Protein AF-W1F6D5-F1 (afdb_monomer_lite)

Structure (mmCIF, N/CA/C/O backbone):
data_AF-W1F6D5-F1
#
_entry.id   AF-W1F6D5-F1
#
loop_
_atom_site.group_PDB
_atom_site.id
_atom_site.type_symbol
_atom_site.label_atom_id
_atom_site.label_alt_id
_atom_site.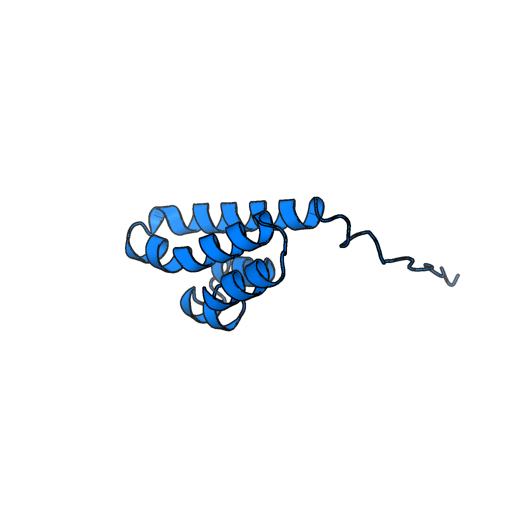label_comp_id
_atom_site.label_asym_id
_atom_site.label_entity_id
_atom_site.label_seq_id
_atom_site.pdbx_PDB_ins_code
_atom_site.Cartn_x
_atom_site.Cartn_y
_atom_site.Cartn_z
_atom_site.occupancy
_atom_site.B_iso_or_equiv
_atom_site.auth_seq_id
_atom_site.auth_comp_id
_atom_site.auth_asym_id
_atom_site.auth_atom_id
_atom_site.pdbx_PDB_model_num
ATOM 1 N N . MET A 1 1 ? 3.218 -6.182 -1.236 1.00 91.31 1 MET A N 1
ATOM 2 C CA . MET A 1 1 ? 2.147 -5.165 -1.307 1.00 91.31 1 MET A CA 1
ATOM 3 C C . MET A 1 1 ? 0.780 -5.750 -0.983 1.00 91.31 1 MET A C 1
ATOM 5 O O . MET A 1 1 ? 0.314 -5.485 0.110 1.00 91.31 1 MET A O 1
ATOM 9 N N . LEU A 1 2 ? 0.186 -6.609 -1.828 1.00 96.19 2 LEU A N 1
ATOM 10 C CA . LEU A 1 2 ? -1.146 -7.189 -1.559 1.00 96.19 2 LEU A CA 1
ATOM 11 C C . LEU A 1 2 ? -1.248 -7.864 -0.181 1.00 96.19 2 LEU A C 1
ATOM 13 O O . LEU A 1 2 ? -2.154 -7.564 0.583 1.00 96.19 2 LEU A O 1
ATOM 17 N N . GLY A 1 3 ? -0.277 -8.715 0.168 1.00 97.62 3 GLY A N 1
ATOM 18 C CA . GLY A 1 3 ? -0.240 -9.354 1.488 1.00 97.62 3 GLY A CA 1
ATOM 19 C C . GLY A 1 3 ? -0.079 -8.369 2.652 1.00 97.62 3 GLY A C 1
ATOM 20 O O . GLY A 1 3 ? -0.596 -8.625 3.726 1.00 97.62 3 GLY A O 1
ATOM 21 N N . VAL A 1 4 ? 0.578 -7.224 2.437 1.00 97.69 4 VAL A N 1
ATOM 22 C CA . VAL A 1 4 ? 0.737 -6.180 3.464 1.00 97.69 4 VAL A CA 1
ATOM 23 C C . VAL A 1 4 ? -0.599 -5.471 3.695 1.00 97.69 4 VAL A C 1
ATOM 25 O O . VAL A 1 4 ? -1.039 -5.374 4.833 1.00 97.69 4 VAL A O 1
ATOM 28 N N . LEU A 1 5 ? -1.289 -5.065 2.621 1.00 98.00 5 LEU A N 1
ATOM 29 C CA . LEU A 1 5 ? -2.631 -4.472 2.702 1.00 98.00 5 LEU A CA 1
ATOM 30 C C . LEU A 1 5 ? -3.630 -5.414 3.371 1.00 98.00 5 LEU A C 1
ATOM 32 O O . LEU A 1 5 ? -4.372 -4.993 4.249 1.00 98.00 5 LEU A O 1
ATOM 36 N N . TYR A 1 6 ? -3.613 -6.694 2.996 1.00 98.06 6 TYR A N 1
ATOM 37 C CA . TYR A 1 6 ? -4.473 -7.703 3.607 1.00 98.06 6 TYR A CA 1
ATOM 38 C C . TYR A 1 6 ? -4.162 -7.899 5.098 1.00 98.06 6 TYR A C 1
ATOM 40 O O . TYR A 1 6 ? -5.073 -8.012 5.914 1.00 98.06 6 TYR A O 1
ATOM 48 N N . SER A 1 7 ? -2.884 -7.891 5.488 1.00 98.31 7 SER A N 1
ATOM 49 C CA . SER A 1 7 ? -2.4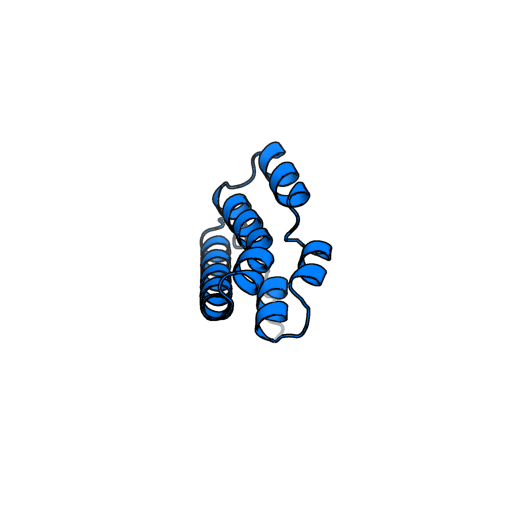98 -7.948 6.901 1.00 98.31 7 SER A CA 1
ATOM 50 C C . SER A 1 7 ? -2.967 -6.717 7.683 1.00 98.31 7 SER A C 1
ATOM 52 O O . SER A 1 7 ? -3.419 -6.882 8.814 1.00 98.31 7 SER A O 1
ATOM 54 N N . ILE A 1 8 ? -2.932 -5.515 7.093 1.00 97.12 8 ILE A N 1
ATOM 55 C CA . ILE A 1 8 ? -3.517 -4.307 7.702 1.00 97.12 8 ILE A CA 1
ATOM 56 C C . ILE A 1 8 ? -5.040 -4.469 7.838 1.00 97.12 8 ILE A C 1
ATOM 58 O O . ILE A 1 8 ? -5.589 -4.267 8.919 1.00 97.12 8 ILE A O 1
ATOM 62 N N . GLU A 1 9 ? -5.729 -4.892 6.773 1.00 97.12 9 GLU A N 1
ATOM 63 C CA . GLU A 1 9 ? -7.186 -5.104 6.746 1.00 97.12 9 GLU A CA 1
ATOM 64 C C . GLU A 1 9 ? -7.638 -6.084 7.844 1.00 97.12 9 GLU A C 1
ATOM 66 O O . GLU A 1 9 ? -8.626 -5.856 8.547 1.00 97.12 9 GLU A O 1
ATOM 71 N N . LYS A 1 10 ? -6.880 -7.170 8.041 1.00 97.62 10 LYS A N 1
ATOM 72 C CA . LYS A 1 10 ? -7.124 -8.169 9.094 1.00 97.62 10 LYS A CA 1
ATOM 73 C C . LYS A 1 10 ? -6.554 -7.783 10.457 1.00 97.62 10 LYS A C 1
ATOM 75 O O . LYS A 1 10 ? -6.655 -8.584 11.385 1.00 97.62 10 LYS A O 1
ATOM 80 N N . LYS A 1 11 ? -6.000 -6.574 10.597 1.00 96.38 11 LYS A N 1
ATOM 81 C CA . LYS A 1 11 ? -5.379 -6.055 11.828 1.00 96.38 11 LYS A CA 1
ATOM 82 C C . LYS A 1 11 ? -4.277 -6.973 12.373 1.00 96.38 11 LYS A C 1
ATOM 84 O O . LYS A 1 11 ? -4.065 -7.043 13.579 1.00 96.38 11 LYS A O 1
ATOM 89 N N . ALA A 1 12 ? -3.617 -7.710 11.482 1.00 98.12 12 ALA A N 1
ATOM 90 C CA . ALA A 1 12 ? -2.491 -8.577 11.806 1.00 98.12 12 ALA A CA 1
ATOM 91 C C . ALA A 1 12 ? -1.185 -7.783 11.959 1.00 98.12 12 ALA A C 1
ATOM 93 O O . ALA A 1 12 ? -0.283 -8.248 12.647 1.00 98.12 12 ALA A O 1
ATOM 94 N N . ILE A 1 13 ? -1.108 -6.611 11.320 1.00 97.75 13 ILE A N 1
ATOM 95 C CA . ILE A 1 13 ? -0.050 -5.611 11.494 1.00 97.75 13 ILE A CA 1
ATOM 96 C C . ILE A 1 13 ? -0.672 -4.211 11.589 1.00 97.75 13 ILE A C 1
ATOM 98 O O . ILE A 1 13 ? -1.790 -3.998 11.102 1.00 97.75 13 ILE A O 1
ATOM 102 N N . SER A 1 14 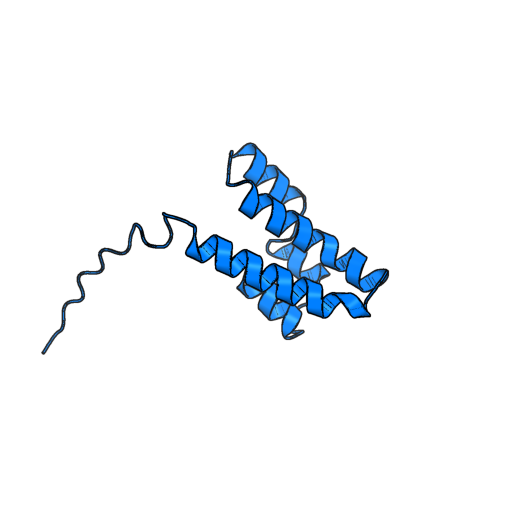? 0.044 -3.259 12.181 1.00 96.19 14 SER A N 1
ATOM 103 C CA . SER A 1 14 ? -0.290 -1.834 12.123 1.00 96.19 14 SER A CA 1
ATOM 104 C C . SER A 1 14 ? 0.114 -1.203 10.782 1.00 96.19 14 SER A C 1
ATOM 106 O O . SER A 1 14 ? 0.817 -1.806 9.966 1.00 96.19 14 SER A O 1
ATOM 108 N N . ILE A 1 15 ? -0.344 0.030 10.543 1.00 95.56 15 ILE A N 1
ATOM 109 C CA . ILE A 1 15 ? 0.074 0.818 9.375 1.00 95.56 15 ILE A CA 1
ATOM 110 C C . ILE A 1 15 ? 1.569 1.157 9.484 1.00 95.56 15 ILE A C 1
ATOM 112 O O . ILE A 1 15 ? 2.299 0.966 8.517 1.00 95.56 15 ILE A O 1
ATOM 116 N N . ASP A 1 16 ? 2.050 1.526 10.671 1.00 94.44 16 ASP A N 1
ATOM 117 C CA . ASP A 1 16 ? 3.470 1.804 10.924 1.00 94.44 16 ASP A CA 1
ATOM 118 C C . ASP A 1 16 ? 4.349 0.574 10.644 1.00 94.44 16 ASP A C 1
ATOM 120 O O . ASP A 1 16 ? 5.399 0.661 10.008 1.00 94.44 16 ASP A O 1
ATOM 124 N N . GLU A 1 17 ? 3.906 -0.618 11.063 1.00 96.62 17 GLU A N 1
ATOM 125 C CA . GLU A 1 17 ? 4.612 -1.871 10.776 1.00 96.62 17 GLU A CA 1
ATOM 126 C C . GLU A 1 17 ? 4.694 -2.142 9.267 1.00 96.62 17 GLU A C 1
ATOM 128 O O . GLU A 1 17 ? 5.676 -2.722 8.797 1.00 96.62 17 GLU A O 1
ATOM 133 N N . ALA A 1 18 ? 3.709 -1.687 8.485 1.00 96.25 18 ALA A N 1
ATOM 134 C CA . ALA A 1 18 ? 3.689 -1.826 7.033 1.00 96.25 18 ALA A CA 1
ATOM 135 C C . ALA A 1 18 ? 4.797 -1.021 6.319 1.00 96.25 18 ALA A C 1
ATOM 137 O O . ALA A 1 18 ? 5.238 -1.433 5.231 1.00 96.25 18 ALA A O 1
ATOM 138 N N . GLU A 1 19 ? 5.302 0.061 6.930 1.00 92.88 19 GLU A N 1
ATOM 139 C CA . GLU A 1 19 ? 6.477 0.806 6.444 1.00 92.88 19 GLU A CA 1
ATOM 140 C C . GLU A 1 19 ? 7.721 -0.096 6.409 1.00 92.88 19 GLU A C 1
ATOM 142 O O . GLU A 1 19 ? 8.517 -0.046 5.466 1.00 92.88 19 GLU A O 1
ATOM 147 N N . GLY A 1 20 ? 7.850 -0.996 7.391 1.00 93.00 20 GLY A N 1
ATOM 148 C CA . GLY A 1 20 ? 8.927 -1.985 7.467 1.00 93.00 20 GLY A CA 1
ATOM 149 C C . GLY A 1 20 ? 8.945 -2.986 6.306 1.00 93.00 20 GLY A C 1
ATOM 150 O O . GLY A 1 20 ? 9.959 -3.652 6.093 1.00 93.00 20 GLY A O 1
ATOM 151 N N . PHE A 1 21 ? 7.859 -3.080 5.531 1.00 94.69 21 PHE A N 1
ATOM 152 C CA . PHE A 1 21 ? 7.745 -3.993 4.394 1.00 94.69 21 PHE A CA 1
ATOM 153 C C . PHE A 1 21 ? 7.854 -3.289 3.042 1.00 94.69 21 PHE A C 1
ATOM 155 O O . PHE A 1 21 ? 8.690 -3.663 2.221 1.00 94.69 21 PHE A O 1
ATOM 162 N N . ILE A 1 22 ? 6.951 -2.346 2.748 1.00 94.38 22 ILE A N 1
ATOM 163 C CA . ILE A 1 22 ? 6.821 -1.798 1.386 1.00 94.38 22 ILE A CA 1
ATOM 164 C C . ILE A 1 22 ? 6.332 -0.350 1.342 1.00 94.38 22 ILE A C 1
ATOM 166 O O . ILE A 1 22 ? 6.766 0.387 0.455 1.00 94.38 22 ILE A O 1
ATOM 170 N N . PHE A 1 23 ? 5.474 0.070 2.276 1.00 95.75 23 PHE A N 1
ATOM 171 C CA . PHE A 1 23 ? 4.866 1.404 2.280 1.00 95.75 23 PHE A CA 1
ATOM 172 C C . PHE A 1 23 ? 5.793 2.424 2.914 1.00 95.75 23 PHE A C 1
ATOM 174 O O . PHE A 1 23 ? 5.529 2.975 3.972 1.00 95.75 23 PHE A O 1
ATOM 181 N N . LYS A 1 24 ? 6.922 2.630 2.239 1.00 94.94 24 LYS A N 1
ATOM 182 C CA . LYS A 1 24 ? 7.958 3.565 2.639 1.00 94.94 24 LYS A CA 1
ATOM 183 C C . LYS A 1 24 ? 8.246 4.536 1.498 1.00 94.94 24 LYS A C 1
ATOM 185 O O . LYS A 1 24 ? 8.540 4.073 0.389 1.00 94.94 24 LYS A O 1
ATOM 190 N N . PRO A 1 25 ? 8.312 5.857 1.747 1.00 93.31 25 PRO A N 1
ATOM 191 C CA . PRO A 1 25 ? 8.595 6.840 0.699 1.00 93.31 25 PRO A CA 1
ATOM 192 C C . PRO A 1 25 ? 9.897 6.574 -0.072 1.00 93.31 25 PRO A C 1
ATOM 194 O O . PRO A 1 25 ? 10.008 6.874 -1.260 1.00 93.31 25 PRO A O 1
ATOM 197 N N . SER A 1 26 ? 10.912 5.985 0.574 1.00 94.75 26 SER A N 1
ATOM 198 C CA . SER A 1 26 ? 12.156 5.601 -0.106 1.00 94.75 26 SER A CA 1
ATOM 199 C C . SER A 1 26 ? 11.966 4.470 -1.120 1.00 94.75 26 SER A C 1
ATOM 201 O O . SER A 1 26 ? 12.676 4.444 -2.126 1.00 94.75 26 SER A O 1
ATOM 203 N N . THR A 1 27 ? 11.026 3.551 -0.883 1.00 93.88 27 THR A N 1
ATOM 204 C CA . THR A 1 27 ? 10.699 2.456 -1.809 1.00 93.88 27 THR A CA 1
ATOM 205 C C . THR A 1 27 ? 10.140 3.020 -3.109 1.00 93.88 27 THR A C 1
ATOM 207 O O . THR A 1 27 ? 10.664 2.715 -4.179 1.00 93.88 27 THR A O 1
ATOM 210 N N . SER A 1 28 ? 9.153 3.915 -3.010 1.00 93.00 28 SER A N 1
ATOM 211 C CA . SER A 1 28 ? 8.589 4.637 -4.157 1.00 93.00 28 SER A CA 1
ATOM 212 C C . SER A 1 28 ? 9.671 5.386 -4.945 1.00 93.00 28 SER A C 1
ATOM 214 O O . SER A 1 28 ? 9.847 5.152 -6.143 1.00 93.00 28 SER A O 1
ATOM 216 N N . LYS A 1 29 ? 10.503 6.189 -4.262 1.00 93.94 29 LYS A N 1
ATOM 217 C CA . LYS A 1 29 ? 11.621 6.921 -4.891 1.00 93.94 29 LYS A CA 1
ATOM 218 C C . LYS A 1 29 ? 12.591 6.000 -5.633 1.00 93.94 29 LYS A C 1
ATOM 220 O O . LYS A 1 29 ? 13.020 6.329 -6.737 1.00 93.94 29 LYS A O 1
ATOM 225 N N . THR A 1 30 ? 12.926 4.856 -5.040 1.00 95.25 30 THR A N 1
ATOM 226 C CA . THR A 1 30 ? 13.845 3.876 -5.636 1.00 95.25 30 THR A CA 1
ATOM 227 C C . THR A 1 30 ? 13.251 3.254 -6.900 1.00 95.25 30 THR A C 1
ATOM 229 O O . THR A 1 30 ? 13.926 3.180 -7.925 1.00 95.25 30 THR A O 1
ATOM 232 N N . LEU A 1 31 ? 11.978 2.853 -6.862 1.00 92.00 31 LEU A N 1
ATOM 233 C CA . LEU A 1 31 ? 11.291 2.264 -8.016 1.00 92.00 31 LEU A CA 1
ATOM 234 C C . LEU A 1 31 ? 11.100 3.274 -9.151 1.00 92.00 31 LEU A C 1
ATOM 236 O O . LEU A 1 31 ? 11.300 2.928 -10.318 1.00 92.00 31 LEU A O 1
ATOM 240 N N . ASN A 1 32 ? 10.794 4.527 -8.810 1.00 91.81 32 ASN A N 1
ATOM 241 C CA . ASN A 1 32 ? 10.697 5.620 -9.771 1.00 91.81 32 ASN A CA 1
ATOM 242 C C . ASN A 1 32 ? 12.037 5.892 -10.468 1.00 91.81 32 ASN A C 1
ATOM 244 O O . ASN A 1 32 ? 12.095 5.962 -11.694 1.00 91.81 32 ASN A O 1
ATOM 248 N N . ALA A 1 33 ? 13.141 5.951 -9.714 1.00 93.12 33 ALA A N 1
ATOM 249 C CA . ALA A 1 33 ? 14.482 6.102 -10.285 1.00 93.12 33 ALA A CA 1
ATOM 250 C C . ALA A 1 33 ? 14.860 4.941 -11.226 1.00 93.12 33 ALA A C 1
ATOM 252 O O . ALA A 1 33 ? 15.572 5.141 -12.208 1.00 93.12 33 ALA A O 1
ATOM 253 N N . ALA A 1 34 ? 14.342 3.740 -10.963 1.00 92.31 34 ALA A N 1
ATOM 254 C CA . ALA A 1 34 ? 14.512 2.567 -11.813 1.00 92.31 34 ALA A CA 1
ATOM 255 C C . ALA A 1 34 ? 13.494 2.478 -12.974 1.00 92.31 34 ALA A C 1
ATOM 257 O O . ALA A 1 34 ? 13.396 1.429 -13.603 1.00 92.31 34 ALA A O 1
ATOM 258 N N . SER A 1 35 ? 12.739 3.546 -13.267 1.00 88.50 35 SER A N 1
ATOM 259 C CA . SER A 1 35 ? 11.751 3.609 -14.362 1.00 88.50 35 SER A CA 1
ATOM 260 C C . SER A 1 35 ? 10.676 2.511 -14.312 1.00 88.50 35 SER A C 1
ATOM 262 O O . SER A 1 35 ? 10.209 2.038 -15.349 1.00 88.50 35 SER A O 1
ATOM 264 N N . HIS A 1 36 ? 10.274 2.093 -13.107 1.00 87.62 36 HIS A N 1
ATOM 265 C CA . HIS A 1 36 ? 9.153 1.167 -12.945 1.00 87.62 36 HI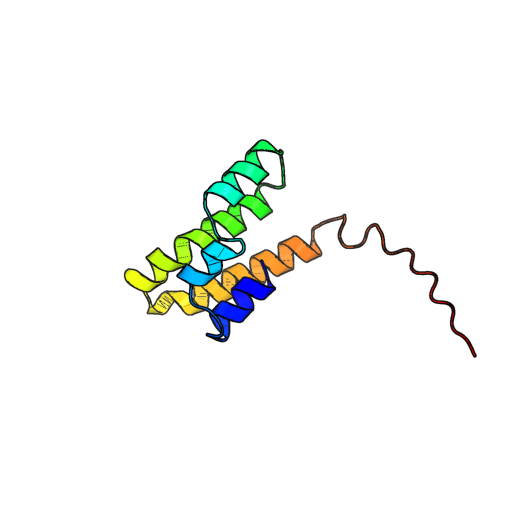S A CA 1
ATOM 266 C C . HIS A 1 36 ? 7.816 1.843 -13.270 1.00 87.62 36 HIS A C 1
ATOM 268 O O . HIS A 1 36 ? 7.706 3.065 -13.372 1.00 87.62 36 HIS A O 1
ATOM 274 N N . SER A 1 37 ? 6.775 1.021 -13.421 1.00 88.69 37 SER A N 1
ATOM 275 C CA . SER A 1 37 ? 5.423 1.487 -13.725 1.00 88.69 37 SER A CA 1
ATOM 276 C C . SER A 1 37 ? 4.958 2.576 -12.758 1.00 88.69 37 SER A C 1
ATOM 278 O O . SER A 1 37 ? 4.924 2.365 -11.545 1.00 88.69 37 SER A O 1
ATOM 280 N N . LYS A 1 38 ? 4.502 3.707 -13.310 1.00 91.00 38 LYS A N 1
ATOM 281 C CA . LYS A 1 38 ? 3.871 4.783 -12.537 1.00 91.00 38 LYS A CA 1
ATOM 282 C C . LYS A 1 38 ? 2.703 4.271 -11.690 1.00 91.00 38 LYS A C 1
ATOM 284 O O . LYS A 1 38 ? 2.557 4.695 -10.557 1.00 91.00 38 LYS A O 1
ATOM 289 N N . ASN A 1 39 ? 1.928 3.311 -12.199 1.00 91.69 39 ASN A N 1
ATOM 290 C CA . ASN A 1 39 ? 0.817 2.722 -11.450 1.00 91.69 39 ASN A CA 1
ATOM 291 C C . ASN A 1 39 ? 1.305 2.011 -10.172 1.00 91.69 39 ASN A C 1
ATOM 293 O O . ASN A 1 39 ? 0.720 2.170 -9.110 1.00 91.69 39 ASN A O 1
ATOM 297 N N . LEU A 1 40 ? 2.425 1.280 -10.245 1.00 92.00 40 LEU A N 1
ATOM 298 C CA . LEU A 1 40 ? 3.024 0.649 -9.063 1.00 92.00 40 LEU A CA 1
ATOM 299 C C . LEU A 1 40 ? 3.481 1.692 -8.035 1.00 92.00 40 LEU A C 1
ATOM 301 O O . LEU A 1 40 ? 3.271 1.508 -6.839 1.00 92.00 40 LEU A O 1
ATOM 305 N N . ILE A 1 41 ? 4.105 2.768 -8.513 1.00 95.06 41 ILE A N 1
ATOM 306 C CA . ILE A 1 41 ? 4.597 3.868 -7.677 1.00 95.06 41 ILE A CA 1
ATOM 307 C C . ILE A 1 41 ? 3.421 4.558 -6.976 1.00 95.06 41 ILE A C 1
ATOM 309 O O . ILE A 1 41 ? 3.441 4.673 -5.755 1.00 95.06 41 ILE A O 1
ATOM 313 N N . ASP A 1 42 ? 2.363 4.892 -7.722 1.00 95.81 42 ASP A N 1
ATOM 314 C CA . ASP A 1 42 ? 1.151 5.529 -7.197 1.00 95.81 42 ASP A CA 1
ATOM 315 C C . ASP A 1 42 ? 0.497 4.666 -6.090 1.00 95.81 42 ASP A C 1
ATOM 317 O O . ASP A 1 42 ? 0.063 5.197 -5.071 1.00 95.81 42 ASP A O 1
ATOM 321 N N . ILE A 1 43 ? 0.465 3.330 -6.235 1.00 96.50 43 ILE A N 1
ATOM 322 C CA . ILE A 1 43 ? -0.082 2.436 -5.192 1.00 96.50 43 ILE A CA 1
ATOM 323 C C . ILE A 1 43 ? 0.782 2.462 -3.923 1.00 96.50 43 ILE A C 1
ATOM 325 O O . ILE A 1 43 ? 0.247 2.440 -2.813 1.00 96.50 43 ILE A O 1
ATOM 329 N N . ILE A 1 44 ? 2.111 2.485 -4.062 1.00 96.69 44 ILE A N 1
ATOM 330 C CA . ILE A 1 44 ? 3.023 2.527 -2.911 1.00 96.69 44 ILE A CA 1
ATOM 331 C C . ILE A 1 44 ? 2.902 3.864 -2.184 1.00 96.69 44 ILE A C 1
ATOM 333 O O . ILE A 1 44 ? 2.827 3.861 -0.955 1.00 96.69 44 ILE A O 1
ATOM 337 N N . ASP A 1 45 ? 2.849 4.973 -2.922 1.00 96.88 45 ASP A N 1
ATOM 338 C CA . ASP A 1 45 ? 2.676 6.3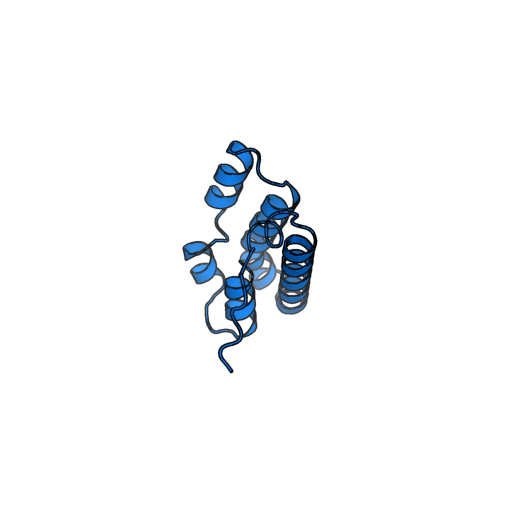12 -2.355 1.00 96.88 45 ASP A CA 1
ATOM 339 C C . ASP A 1 45 ? 1.354 6.414 -1.589 1.00 96.88 45 ASP A C 1
ATOM 341 O O . ASP A 1 45 ? 1.361 6.748 -0.407 1.00 96.88 45 ASP A O 1
ATOM 345 N N . SER A 1 46 ? 0.235 6.001 -2.191 1.00 97.12 46 SER A N 1
ATOM 346 C CA . SER A 1 46 ? -1.059 5.974 -1.497 1.00 97.12 46 SER A CA 1
ATOM 347 C C . SER A 1 46 ? -1.076 5.038 -0.281 1.00 97.12 46 SER A C 1
ATOM 349 O O . SER A 1 46 ? -1.786 5.296 0.686 1.00 97.12 46 SER A O 1
ATOM 351 N N . GLY A 1 47 ? -0.293 3.956 -0.292 1.00 96.62 47 GLY A N 1
ATOM 352 C CA . GLY A 1 47 ? -0.121 3.103 0.884 1.00 96.62 47 GLY A CA 1
ATOM 353 C C . GLY A 1 47 ? 0.637 3.784 2.029 1.00 96.62 47 GLY A C 1
ATOM 354 O O . GLY A 1 47 ? 0.360 3.480 3.187 1.00 96.62 47 GLY A O 1
ATOM 355 N N . CYS A 1 48 ? 1.542 4.723 1.729 1.00 96.38 48 CYS A N 1
ATOM 356 C CA . CYS A 1 48 ? 2.233 5.533 2.740 1.00 96.38 48 CYS A CA 1
ATOM 357 C C . CYS A 1 48 ? 1.294 6.565 3.393 1.00 96.38 48 CYS A C 1
ATOM 359 O O . CYS A 1 48 ? 1.495 6.928 4.542 1.00 96.38 48 CYS A O 1
ATOM 361 N N . GLU A 1 49 ? 0.252 7.009 2.684 1.00 96.00 49 GLU A N 1
ATOM 362 C CA . GLU A 1 49 ? -0.732 7.996 3.167 1.00 96.00 49 GLU A CA 1
ATOM 363 C C . GLU A 1 49 ? -1.794 7.392 4.111 1.00 96.00 49 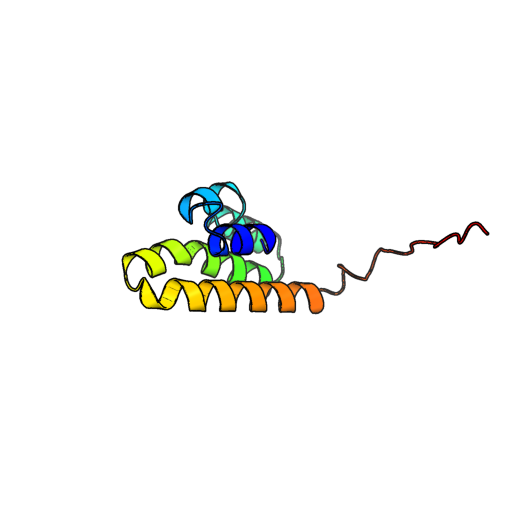GLU A C 1
ATOM 365 O O . GLU A 1 49 ? -2.625 8.110 4.671 1.00 96.00 49 GLU A O 1
ATOM 370 N N . LEU A 1 50 ? -1.806 6.067 4.309 1.00 96.25 50 LEU A N 1
ATOM 371 C CA . LEU A 1 50 ? -2.809 5.401 5.149 1.00 96.25 50 LEU A CA 1
ATOM 372 C C . LEU A 1 50 ? -2.752 5.844 6.620 1.00 96.25 50 LEU A C 1
ATOM 374 O O . LEU A 1 50 ? -3.794 5.871 7.278 1.00 96.25 50 LEU A O 1
ATOM 378 N N . GLU A 1 51 ? -1.574 6.203 7.131 1.00 93.00 51 GLU A N 1
ATOM 379 C CA . GLU A 1 51 ? -1.404 6.692 8.507 1.00 93.00 51 GLU A CA 1
ATOM 380 C C . GLU A 1 51 ? -2.100 8.051 8.696 1.00 93.00 51 GLU A C 1
ATOM 382 O O . GLU A 1 51 ? -2.852 8.253 9.655 1.00 93.00 51 GLU A O 1
ATOM 387 N N . ASP A 1 52 ? -1.951 8.948 7.718 1.00 94.25 52 ASP A N 1
ATOM 388 C CA . ASP A 1 52 ? -2.624 10.249 7.694 1.00 94.25 52 ASP A CA 1
ATOM 389 C C . ASP A 1 52 ? -4.147 10.080 7.631 1.00 94.25 52 ASP A C 1
ATOM 391 O O . ASP A 1 52 ? -4.894 10.736 8.359 1.00 94.25 52 ASP A O 1
ATOM 395 N N . ILE A 1 53 ? -4.636 9.144 6.814 1.00 94.06 53 ILE A N 1
ATOM 396 C CA . ILE A 1 53 ? -6.071 8.837 6.747 1.00 94.06 53 ILE A CA 1
ATOM 397 C C . ILE A 1 53 ? -6.563 8.307 8.096 1.00 94.06 53 ILE A C 1
ATOM 399 O O . ILE A 1 53 ? -7.600 8.752 8.585 1.00 94.06 53 ILE A O 1
ATOM 403 N N . SER A 1 54 ? -5.822 7.388 8.719 1.00 93.44 54 SER A N 1
ATOM 404 C CA . SER A 1 54 ? -6.188 6.822 10.019 1.00 93.44 54 SER A CA 1
ATOM 405 C C . SER A 1 54 ? -6.231 7.870 11.133 1.00 93.44 54 SER A C 1
ATOM 407 O O . SER A 1 54 ? -7.024 7.723 12.063 1.00 93.44 54 SER A O 1
ATOM 409 N N . SER A 1 55 ? -5.376 8.892 11.075 1.00 94.81 55 SER A N 1
ATOM 410 C CA . SER A 1 55 ? -5.282 9.927 12.110 1.00 94.81 55 SER A CA 1
ATOM 411 C C . SER A 1 55 ? -6.266 11.082 11.904 1.00 94.81 55 SER A C 1
ATOM 413 O O . SER A 1 55 ? -6.781 11.616 12.887 1.00 94.81 55 SER A O 1
ATOM 415 N N . ILE A 1 56 ? -6.563 11.453 10.654 1.00 96.56 56 ILE A N 1
ATOM 416 C CA . ILE A 1 56 ? -7.423 12.599 10.324 1.00 96.56 56 ILE A CA 1
ATOM 417 C C . ILE A 1 56 ? -8.882 12.169 10.106 1.00 96.56 56 ILE A C 1
ATOM 419 O O . ILE A 1 56 ? -9.790 12.867 10.557 1.00 96.56 56 ILE A O 1
ATOM 423 N N . ILE A 1 57 ? -9.122 11.053 9.401 1.00 94.56 57 ILE A N 1
ATOM 424 C CA . ILE A 1 57 ? -10.460 10.609 8.957 1.00 94.56 57 ILE A CA 1
ATOM 425 C C . ILE A 1 57 ? -10.590 9.070 9.059 1.00 94.56 57 ILE A C 1
ATOM 427 O O . ILE A 1 57 ? -10.698 8.374 8.038 1.00 94.56 57 ILE A O 1
ATOM 431 N N . PRO A 1 58 ? -10.559 8.498 10.279 1.00 93.50 58 PRO A N 1
ATOM 432 C CA . PRO A 1 58 ? -10.508 7.049 10.495 1.00 93.50 58 PRO A CA 1
ATOM 433 C C . PRO A 1 58 ? -11.690 6.283 9.883 1.00 93.50 58 PRO A C 1
ATOM 435 O O . PRO A 1 58 ? -11.538 5.124 9.493 1.00 93.50 58 PRO A O 1
ATOM 438 N N . GLU A 1 59 ? -12.860 6.909 9.742 1.00 96.38 59 GLU A N 1
ATOM 439 C CA . GLU A 1 59 ? -14.038 6.322 9.095 1.00 96.38 59 GLU A CA 1
ATOM 440 C C . GLU A 1 59 ? -13.803 5.962 7.619 1.00 96.38 59 GLU A C 1
ATOM 442 O O . GLU A 1 59 ? -14.427 5.034 7.101 1.00 96.38 59 GLU A O 1
ATOM 447 N N . ASN A 1 60 ? -12.860 6.636 6.954 1.00 95.25 60 ASN A N 1
ATOM 448 C CA . ASN A 1 60 ? -12.509 6.382 5.560 1.00 95.25 60 ASN A CA 1
ATOM 449 C C . ASN A 1 60 ? -11.401 5.334 5.403 1.00 95.25 60 ASN A C 1
ATOM 451 O O . ASN A 1 60 ? -11.127 4.909 4.277 1.00 95.25 60 ASN A O 1
ATOM 455 N N . LEU A 1 61 ? -10.755 4.904 6.491 1.00 95.88 61 LEU A N 1
ATOM 456 C CA . LEU A 1 61 ? -9.584 4.030 6.426 1.00 95.88 61 LEU A CA 1
ATOM 457 C C . LEU A 1 61 ? -9.903 2.693 5.746 1.00 95.88 61 LEU A C 1
ATOM 459 O O . LEU A 1 61 ? -9.217 2.305 4.803 1.00 95.88 61 LEU A O 1
ATOM 463 N N . SER A 1 62 ? -10.979 2.022 6.172 1.00 96.38 62 SER A N 1
ATOM 464 C CA . SER A 1 62 ? -11.381 0.723 5.607 1.00 96.38 62 SER A CA 1
ATOM 465 C C . SER A 1 62 ? -11.615 0.813 4.098 1.00 96.38 62 SER A C 1
ATOM 467 O O . SER A 1 62 ? -11.100 -0.005 3.344 1.00 96.38 62 SER A O 1
ATOM 469 N N . GLY A 1 63 ? -12.334 1.846 3.646 1.00 97.56 63 GLY A N 1
ATOM 470 C CA . GLY A 1 63 ? -12.614 2.042 2.224 1.00 97.56 63 GLY A CA 1
ATOM 471 C C . GLY A 1 63 ? -11.358 2.338 1.399 1.00 97.56 63 GLY A C 1
ATOM 472 O O . GLY A 1 63 ? -11.263 1.910 0.250 1.00 97.56 63 GLY A O 1
ATOM 473 N N . ASN A 1 64 ? -10.369 3.027 1.976 1.00 97.44 64 ASN A N 1
ATOM 474 C CA . ASN A 1 64 ? -9.091 3.277 1.305 1.00 97.44 64 ASN A CA 1
ATOM 475 C C . ASN A 1 64 ? -8.217 2.021 1.223 1.00 97.44 64 ASN A C 1
ATOM 477 O O . ASN A 1 64 ? -7.602 1.787 0.183 1.00 97.44 64 ASN A O 1
ATOM 481 N N . ILE A 1 65 ? -8.210 1.182 2.263 1.00 97.88 65 ILE A N 1
ATOM 482 C CA . ILE A 1 65 ? -7.535 -0.122 2.221 1.00 97.88 65 ILE A CA 1
ATOM 483 C C . ILE A 1 65 ? -8.163 -1.000 1.131 1.00 97.88 65 ILE A C 1
ATOM 485 O O . ILE A 1 65 ? -7.439 -1.514 0.277 1.00 97.88 65 ILE A O 1
ATOM 489 N N . ASP A 1 66 ? -9.495 -1.101 1.082 1.00 98.06 66 ASP A N 1
ATOM 490 C CA . ASP A 1 66 ? -10.204 -1.876 0.052 1.00 98.06 66 ASP A CA 1
ATOM 491 C C . ASP A 1 66 ? -9.914 -1.356 -1.361 1.00 98.06 66 ASP A C 1
ATOM 493 O O . ASP A 1 66 ? -9.680 -2.128 -2.298 1.00 98.06 66 ASP A O 1
ATOM 497 N N . LYS A 1 67 ? -9.888 -0.031 -1.533 1.00 97.75 67 LYS A N 1
ATOM 498 C CA . LYS A 1 67 ? -9.516 0.604 -2.800 1.00 97.75 67 LYS A CA 1
ATOM 499 C C . LYS A 1 67 ? -8.091 0.224 -3.211 1.00 97.75 67 LYS A C 1
ATOM 501 O O . LYS A 1 67 ? -7.894 -0.186 -4.355 1.00 97.75 67 LYS A O 1
ATOM 506 N N . LEU A 1 68 ? -7.121 0.293 -2.299 1.00 97.62 68 LEU A N 1
ATOM 507 C CA . LEU A 1 68 ? -5.728 -0.068 -2.580 1.00 97.62 68 LEU A CA 1
ATOM 508 C C . LEU A 1 68 ? -5.547 -1.554 -2.880 1.00 97.62 68 LEU A C 1
ATOM 510 O O . LEU A 1 68 ? -4.751 -1.909 -3.755 1.00 97.62 68 LEU A O 1
ATOM 514 N N . ILE A 1 69 ? -6.295 -2.430 -2.204 1.00 98.19 69 ILE A N 1
ATOM 515 C CA . ILE A 1 69 ? -6.327 -3.864 -2.511 1.00 98.19 69 ILE A CA 1
ATOM 516 C C . ILE A 1 69 ? -6.787 -4.066 -3.954 1.00 98.19 69 ILE A C 1
ATOM 518 O O . ILE A 1 69 ? -6.103 -4.742 -4.723 1.00 98.19 69 ILE A O 1
ATOM 522 N N . ASN A 1 70 ? -7.891 -3.434 -4.355 1.00 97.31 70 ASN A N 1
ATOM 523 C CA . ASN A 1 70 ? -8.413 -3.550 -5.716 1.00 97.31 70 ASN A CA 1
ATOM 524 C C . ASN A 1 70 ? -7.448 -2.973 -6.762 1.00 97.31 70 ASN A C 1
ATOM 526 O O . ASN A 1 70 ? -7.153 -3.652 -7.742 1.00 97.31 70 ASN A O 1
ATOM 530 N N . GLN A 1 71 ? -6.864 -1.794 -6.520 1.00 95.94 71 GLN A N 1
ATOM 531 C CA . GLN A 1 71 ? -5.839 -1.218 -7.404 1.00 95.94 71 GLN A CA 1
ATOM 532 C C . GLN A 1 71 ? -4.619 -2.140 -7.544 1.00 95.94 71 GLN A C 1
ATOM 534 O O . GLN A 1 71 ? -4.096 -2.322 -8.643 1.00 95.94 71 GLN A O 1
ATOM 539 N N . THR A 1 72 ? -4.191 -2.772 -6.448 1.00 95.69 72 THR A N 1
ATOM 540 C CA . THR A 1 72 ? -3.097 -3.752 -6.459 1.00 95.69 72 THR A CA 1
ATOM 541 C C . THR A 1 72 ? -3.458 -4.989 -7.278 1.00 95.69 72 THR A C 1
ATOM 543 O O . THR A 1 72 ? -2.638 -5.470 -8.058 1.00 95.69 72 THR A O 1
ATOM 546 N N . LEU A 1 73 ? -4.676 -5.512 -7.119 1.00 94.81 73 LEU A N 1
ATOM 547 C CA . LEU A 1 73 ? -5.163 -6.654 -7.893 1.00 94.81 73 LEU A CA 1
ATOM 548 C C . LEU A 1 73 ? -5.235 -6.329 -9.389 1.00 94.81 73 LEU A C 1
ATOM 550 O O . LEU A 1 73 ? -4.815 -7.146 -10.205 1.00 94.81 73 LEU A O 1
ATOM 554 N N . ASP A 1 74 ? -5.716 -5.143 -9.752 1.00 93.06 74 ASP A N 1
ATOM 555 C CA . ASP A 1 74 ? -5.791 -4.699 -11.145 1.00 93.06 74 ASP A CA 1
ATOM 556 C C . ASP A 1 74 ? -4.404 -4.496 -11.755 1.00 93.06 74 ASP A C 1
ATOM 558 O O . ASP A 1 74 ? -4.160 -4.930 -12.882 1.00 93.06 74 ASP A O 1
ATOM 562 N N . PHE A 1 75 ? -3.462 -3.931 -10.994 1.00 90.88 75 PHE A N 1
ATOM 563 C CA . PHE A 1 75 ? -2.060 -3.860 -11.398 1.00 90.88 75 PHE A CA 1
ATOM 564 C C . PHE A 1 75 ? -1.477 -5.255 -11.672 1.00 90.88 75 PHE A C 1
ATOM 566 O O . PHE A 1 75 ? -0.861 -5.458 -12.714 1.00 90.88 75 PHE A O 1
ATOM 573 N N . ILE A 1 76 ? -1.707 -6.229 -10.785 1.00 89.38 76 ILE A N 1
ATOM 574 C CA . ILE A 1 76 ? -1.222 -7.609 -10.961 1.00 89.38 76 ILE A CA 1
ATOM 575 C C . ILE A 1 76 ? -1.842 -8.260 -12.205 1.00 89.38 76 ILE A C 1
ATOM 577 O O . ILE A 1 76 ? -1.130 -8.901 -12.973 1.00 89.38 76 ILE A O 1
ATOM 581 N N . ARG A 1 77 ? -3.152 -8.090 -12.427 1.00 86.88 77 ARG A N 1
ATOM 582 C CA . ARG A 1 77 ? -3.857 -8.636 -13.603 1.00 86.88 77 ARG A CA 1
ATOM 583 C C . ARG A 1 77 ? -3.371 -8.023 -14.914 1.00 86.88 77 ARG A C 1
ATOM 585 O O . ARG A 1 77 ? -3.321 -8.717 -15.923 1.00 86.88 77 ARG A O 1
ATOM 592 N N . GLY A 1 78 ? -3.070 -6.725 -14.903 1.00 84.56 78 GLY A N 1
ATOM 593 C CA . GLY A 1 78 ? -2.620 -5.978 -16.076 1.00 84.56 78 GLY A CA 1
ATOM 594 C C . GLY A 1 78 ? -1.117 -6.064 -16.341 1.00 84.56 78 GLY A C 1
ATOM 595 O O . GLY A 1 78 ? -0.673 -5.617 -17.396 1.00 84.56 78 GLY A O 1
ATOM 596 N N . ALA A 1 79 ? -0.328 -6.604 -15.411 1.00 71.69 79 ALA A N 1
ATOM 597 C CA . ALA A 1 79 ? 1.113 -6.727 -15.566 1.00 71.69 79 ALA A CA 1
ATOM 598 C C . ALA A 1 79 ? 1.451 -7.874 -16.543 1.00 71.69 79 ALA A C 1
ATOM 600 O O . ALA A 1 79 ? 1.216 -9.040 -16.209 1.00 71.69 79 ALA A O 1
ATOM 601 N N . PRO A 1 80 ? 2.032 -7.579 -17.725 1.00 58.34 80 PRO A N 1
ATOM 602 C CA . PRO A 1 80 ? 2.311 -8.589 -18.752 1.00 58.34 80 PRO A CA 1
ATOM 603 C C . PRO A 1 80 ? 3.259 -9.705 -18.272 1.00 58.34 80 PRO A C 1
ATOM 605 O O . PRO A 1 80 ? 3.183 -10.829 -18.763 1.00 58.34 80 PRO A O 1
ATOM 608 N N . ASP A 1 81 ? 4.080 -9.437 -17.250 1.00 55.12 81 ASP A N 1
ATOM 609 C CA . ASP A 1 81 ? 5.159 -10.331 -16.813 1.00 55.12 81 ASP A CA 1
ATOM 610 C C . ASP A 1 81 ? 4.819 -11.254 -15.629 1.00 55.12 81 ASP A C 1
ATOM 612 O O . ASP A 1 81 ? 5.616 -12.132 -15.304 1.00 55.12 81 ASP A O 1
ATOM 616 N N . PHE A 1 82 ? 3.637 -11.153 -15.003 1.00 53.69 82 PHE A N 1
ATOM 617 C CA . PHE A 1 82 ? 3.224 -12.159 -14.002 1.00 53.69 82 PHE A CA 1
ATOM 618 C C . PHE A 1 82 ? 2.632 -13.429 -14.639 1.00 53.69 82 PHE A C 1
ATOM 620 O O . PHE A 1 82 ? 2.599 -14.478 -13.996 1.00 53.69 82 PHE A O 1
ATOM 627 N N . GLY A 1 83 ? 2.214 -13.354 -15.909 1.00 48.22 83 GLY A N 1
ATOM 628 C CA . GLY A 1 83 ? 1.809 -14.499 -16.736 1.00 48.22 83 GLY A CA 1
ATOM 629 C C . GLY A 1 83 ? 2.846 -14.925 -17.788 1.00 48.22 83 GLY A C 1
ATOM 630 O O . GLY A 1 83 ? 2.666 -15.963 -18.417 1.00 48.22 83 GLY A O 1
ATOM 631 N N . GLY A 1 84 ? 3.923 -14.154 -17.979 1.00 45.25 84 GLY A N 1
ATOM 632 C CA . GLY A 1 84 ? 4.882 -14.321 -19.082 1.00 45.25 84 GLY A CA 1
ATOM 633 C C . GLY A 1 84 ? 6.035 -15.308 -18.857 1.00 45.25 84 GLY A C 1
ATOM 634 O O . GLY A 1 84 ? 6.846 -15.490 -19.758 1.00 45.25 84 GLY A O 1
ATOM 635 N N . ALA A 1 85 ? 6.141 -15.954 -17.692 1.00 48.84 85 ALA A N 1
ATOM 636 C CA . ALA A 1 85 ? 7.232 -16.897 -17.410 1.00 48.84 85 ALA A CA 1
ATOM 637 C C . ALA A 1 85 ? 6.808 -18.057 -16.499 1.00 48.84 85 ALA A C 1
ATOM 639 O O . ALA A 1 85 ? 7.501 -18.413 -15.546 1.00 48.84 85 ALA A O 1
ATOM 640 N N . VAL A 1 86 ? 5.659 -18.667 -16.787 1.00 56.88 86 VAL A N 1
ATOM 641 C CA . VAL A 1 86 ? 5.363 -19.997 -16.251 1.00 56.88 86 VAL A CA 1
ATOM 642 C C . VAL A 1 86 ? 5.016 -20.931 -17.403 1.00 56.88 86 VAL A C 1
ATOM 644 O O . VAL A 1 86 ? 3.909 -21.455 -17.481 1.00 56.88 86 VAL A O 1
ATOM 647 N N . ASP A 1 87 ? 5.996 -21.185 -18.274 1.00 54.38 87 ASP A N 1
ATOM 648 C CA . ASP A 1 87 ? 6.073 -22.477 -18.961 1.00 54.38 87 ASP A CA 1
ATOM 649 C C . ASP A 1 87 ? 6.302 -23.545 -17.882 1.00 54.38 87 ASP A C 1
ATOM 651 O O . ASP A 1 87 ? 7.422 -23.952 -17.574 1.00 54.38 87 ASP A O 1
ATOM 655 N N . LYS A 1 88 ? 5.224 -23.954 -17.213 1.00 60.44 88 LYS A N 1
ATOM 656 C CA . LYS A 1 88 ? 5.213 -25.203 -16.460 1.00 60.44 88 LYS A CA 1
ATOM 657 C C . LYS A 1 88 ? 4.768 -26.273 -17.437 1.00 60.44 88 LYS A C 1
ATOM 659 O O . LYS A 1 88 ? 3.578 -26.382 -17.723 1.00 60.44 88 LYS A O 1
ATOM 664 N N . GLU A 1 89 ? 5.707 -27.092 -17.904 1.00 60.59 89 GLU A N 1
ATOM 665 C CA . GLU A 1 89 ? 5.351 -28.435 -18.351 1.00 60.59 89 GLU A CA 1
ATOM 666 C C . GLU A 1 89 ? 4.683 -29.146 -17.168 1.00 60.59 89 GLU A C 1
ATOM 668 O O . GLU A 1 89 ? 5.332 -29.598 -16.223 1.00 60.59 89 GLU A O 1
ATOM 673 N N . ILE A 1 90 ? 3.351 -29.189 -17.174 1.00 68.19 90 ILE A N 1
ATOM 674 C CA . ILE A 1 90 ? 2.592 -30.009 -16.238 1.00 68.19 90 ILE A CA 1
ATOM 675 C C . ILE A 1 90 ? 2.723 -31.445 -16.741 1.00 68.19 90 ILE A C 1
ATOM 677 O O . ILE A 1 90 ? 1.949 -31.901 -17.582 1.00 68.19 90 ILE A O 1
ATOM 681 N N . ILE A 1 91 ? 3.724 -32.163 -16.233 1.00 72.12 91 ILE A N 1
ATOM 682 C CA . ILE A 1 91 ? 3.826 -33.605 -16.445 1.00 72.12 91 ILE A CA 1
ATOM 683 C C . ILE A 1 91 ? 2.763 -34.266 -15.565 1.00 72.12 91 ILE A C 1
ATOM 685 O O . ILE A 1 91 ? 2.938 -34.430 -14.357 1.00 72.12 91 ILE A O 1
ATOM 689 N N . LEU A 1 92 ? 1.635 -34.632 -16.173 1.00 65.50 92 LEU A N 1
ATOM 690 C CA . LEU A 1 92 ? 0.650 -35.508 -15.545 1.00 65.50 92 LEU A CA 1
ATOM 691 C C . LEU A 1 92 ? 1.239 -36.920 -15.480 1.00 65.50 92 LEU A C 1
ATOM 693 O O . LEU A 1 92 ? 1.233 -37.653 -16.470 1.00 65.50 92 LEU A O 1
ATOM 697 N N . VAL A 1 93 ? 1.759 -37.297 -14.314 1.00 66.81 93 VAL A N 1
ATOM 698 C CA . VAL A 1 93 ? 2.098 -38.694 -14.029 1.00 66.81 93 VAL A CA 1
ATOM 699 C C . VAL A 1 93 ? 0.777 -39.435 -13.804 1.00 66.81 93 VAL A C 1
ATOM 701 O O . VAL A 1 93 ? 0.015 -39.069 -12.908 1.00 66.81 93 VAL A O 1
ATOM 704 N N . LYS A 1 94 ? 0.473 -40.395 -14.684 1.00 59.66 94 LYS A N 1
ATOM 705 C CA . LYS A 1 94 ? -0.671 -41.308 -14.545 1.00 59.66 94 LYS A CA 1
ATOM 706 C C . LYS A 1 94 ? -0.447 -42.315 -13.426 1.00 59.66 94 LYS A C 1
ATOM 708 O O . LYS A 1 94 ? 0.720 -42.733 -13.254 1.00 59.66 94 LYS A O 1
#

Organism: NCBI:txid1432555

Radius of gyration: 16.05 Å; chains: 1; bounding box: 29×54×31 Å

pLDDT: mean 88.71, std 14.05, range [45.25, 98.31]

Secondary structure (DSSP, 8-state):
-HHHHHHHHTTSS-HHHHHTTT--HHHHHHHHHTT--HHHHHHHHHHHTHHHHHHH-GGGHHHHHHHHHHHHHHHHHH-TTSSTT---------

Foldseek 3Di:
DLVLLVCCLVVVDPLVVSCVPQLPPVNLVVCVVVVHDPLVSVLSPLSVCLVVCCVPPVVCNNVSSVVSNVSVVVCCVPDPPNPVPPPPPPPPDD

Sequence (94 aa):
MLGVLYSIEKKAISIDEAEGFIFKPSTSKTLNAASHSKNLIDIIDSGCELEDISSIIPENLSGNIDKLINQTLDFIRGAPDFGGAVDKEIILVK

InterPro domains:
  IPR025083 Protein of unknown function DUF3969 [PF13108] (1-81)